Protein 2FGC (pdb70)

InterPro domains:
  IPR002912 ACT domain [PS51671] (9-83)
  IPR004789 Acetolactate synthase, small subunit [PTHR30239] (3-167)
  IPR004789 Acetolactate synthase, small subunit [TIGR00119] (7-162)
  IPR019455 Acetolactate synthase, small subunit, C-terminal [PF10369] (91-162)
  IPR027271 Acetolactate synthase/Transcription factor NikR, C-terminal [G3DSA:3.30.70.1150] (90-171)
  IPR039557 AHAS, ACT domain [cd04878] (8-79)
  IPR045865 ACT-like domain [SSF55021] (7-80)
  IPR045865 ACT-like domain [SSF55021] (86-163)
  IPR054480 Acetolactate synthase small subunit-like, ACT domain [PF22629] (11-77)

B-factor: mean 58.13, std 12.05, range [20.0, 114.73]

Radius of gyration: 18.78 Å; Cα contacts (8 Å, |Δi|>4): 256; chains: 1; bounding box: 45×39×44 Å

Organism: Thermotoga maritima (strain ATCC 43589 / DSM 3109 / JCM 10099 / NBRC 100826 / MSB8) (NCBI:txid243274)

Structure (mmCIF, N/CA/C/O backbone):
data_2FGC
#
_entry.id   2FGC
#
_cell.length_a   104.782
_cell.length_b   104.782
_cell.length_c   78.511
_cell.angle_alpha   90.00
_cell.angle_beta   90.00
_cell.angle_gamma   90.00
#
_symmetry.space_group_name_H-M   'I 4 2 2'
#
loop_
_entity.id
_entity.type
_entity.pdbx_description
1 polymer 'acetolactate synthase, small subunit'
2 non-polymer 'MAGNESIUM ION'
3 water water
#
loop_
_atom_site.group_PDB
_atom_site.id
_atom_site.type_symbol
_atom_site.label_atom_id
_atom_site.label_alt_id
_atom_site.label_comp_id
_atom_site.label_asym_id
_atom_site.label_entity_id
_atom_site.label_seq_id
_atom_site.pdbx_PDB_ins_code
_atom_site.Cartn_x
_atom_site.Cartn_y
_atom_site.Cartn_z
_atom_site.occupancy
_atom_site.B_iso_or_equiv
_atom_site.auth_seq_id
_atom_site.auth_comp_id
_atom_site.auth_asym_id
_atom_site.auth_atom_id
_atom_site.pdbx_PDB_model_num
ATOM 1 N N . ILE A 1 27 ? 41.939 11.202 -3.084 1.00 54.34 27 ILE A N 1
ATOM 2 C CA . ILE A 1 27 ? 41.975 9.713 -3.163 1.00 54.89 27 ILE A CA 1
ATOM 3 C C . ILE A 1 27 ? 40.762 8.977 -2.552 1.00 54.91 27 ILE A C 1
ATOM 4 O O . ILE A 1 27 ? 40.382 7.919 -3.071 1.00 54.73 27 ILE A O 1
ATOM 9 N N . ARG A 1 28 ? 40.178 9.515 -1.469 1.00 53.68 28 ARG A N 1
ATOM 10 C CA . ARG A 1 28 ? 38.855 9.090 -0.970 1.00 53.56 28 ARG A CA 1
ATOM 11 C C . ARG A 1 28 ? 38.010 10.339 -0.763 1.00 54.96 28 ARG A C 1
ATOM 12 O O . ARG A 1 28 ? 38.544 11.403 -0.378 1.00 51.68 28 ARG A O 1
ATOM 15 N N . GLU A 1 29 ? 36.695 10.210 -0.992 1.00 57.79 29 GLU A N 1
ATOM 16 C CA . GLU A 1 29 ? 35.734 11.224 -0.556 1.00 60.04 29 GLU A CA 1
ATOM 17 C C . GLU A 1 29 ? 35.513 11.127 0.968 1.00 62.26 29 GLU A C 1
ATOM 18 O O . GLU A 1 29 ? 35.292 10.050 1.501 1.00 61.57 29 GLU A O 1
ATOM 20 N N . HIS A 1 30 ? 35.611 12.254 1.668 1.00 63.24 30 HIS A N 1
ATOM 21 C CA . HIS A 1 30 ? 35.377 12.300 3.106 1.00 62.38 30 HIS A CA 1
ATOM 22 C C . HIS A 1 30 ? 34.176 13.158 3.434 1.00 60.94 30 HIS A C 1
ATOM 23 O O . HIS A 1 30 ? 33.895 14.140 2.761 1.00 61.91 30 HIS A O 1
ATOM 30 N N . LEU A 1 31 ? 33.488 12.803 4.505 1.00 56.03 31 LEU A N 1
ATOM 31 C CA . LEU A 1 31 ? 32.311 13.531 4.891 1.00 53.22 31 LEU A CA 1
ATOM 32 C C . LEU A 1 31 ? 32.462 14.177 6.268 1.00 51.32 31 LEU A C 1
ATOM 33 O O . LEU A 1 31 ? 32.935 13.554 7.205 1.00 44.62 31 LEU A O 1
ATOM 38 N N . VAL A 1 32 ? 32.078 15.439 6.383 1.00 52.35 32 VAL A N 1
ATOM 39 C CA . VAL A 1 32 ? 32.180 16.116 7.670 1.00 55.45 32 VAL A CA 1
ATOM 40 C C . VAL A 1 32 ? 30.936 16.967 7.971 1.00 58.22 32 VAL A C 1
ATOM 41 O O . VAL A 1 32 ? 30.337 17.612 7.114 1.00 59.46 32 VAL A O 1
ATOM 45 N N . SER A 1 33 ? 30.494 16.895 9.196 1.00 55.82 33 SER A N 1
ATOM 46 C CA . SER A 1 33 ? 29.364 17.674 9.566 1.00 57.82 33 SER A CA 1
ATOM 47 C C . SER A 1 33 ? 29.843 18.799 10.472 1.00 57.68 33 SER A C 1
ATOM 48 O O . SER A 1 33 ? 30.823 18.650 11.198 1.00 56.61 33 SER A O 1
ATOM 59 N N . LEU A 1 35 ? 28.784 22.461 12.853 1.00 53.79 35 LEU A N 1
ATOM 60 C CA . LEU A 1 35 ? 27.753 23.279 13.471 1.00 51.23 35 LEU A CA 1
ATOM 61 C C . LEU A 1 35 ? 28.306 24.682 13.479 1.00 50.18 35 LEU A C 1
ATOM 62 O O . LEU A 1 35 ? 29.408 24.873 13.959 1.00 50.61 35 LEU A O 1
ATOM 67 N N . VAL A 1 36 ? 27.593 25.651 12.902 1.00 49.67 36 VAL A N 1
ATOM 68 C CA . VAL A 1 36 ? 28.112 27.025 12.821 1.00 50.43 36 VAL A CA 1
ATOM 69 C C . VAL A 1 36 ? 27.072 28.063 13.344 1.00 50.58 36 VAL A C 1
ATOM 70 O O . VAL A 1 36 ? 25.870 27.935 13.072 1.00 50.57 36 VAL A O 1
ATOM 74 N N . HIS A 1 37 ? 27.520 29.074 14.097 1.00 51.18 37 HIS A N 1
ATOM 75 C CA . HIS A 1 37 ? 26.639 30.159 14.542 1.00 52.45 37 HIS A CA 1
ATOM 76 C C . HIS A 1 37 ? 26.058 30.796 13.275 1.00 54.99 37 HIS A C 1
ATOM 77 O O . HIS A 1 37 ? 26.788 31.101 12.351 1.00 53.75 37 HIS A O 1
ATOM 84 N N . ASN A 1 38 ? 24.743 30.930 13.178 1.00 60.27 38 ASN A N 1
ATOM 85 C CA . ASN A 1 38 ? 24.217 31.501 11.939 1.00 65.88 38 ASN A CA 1
ATOM 86 C C . ASN A 1 38 ? 23.804 32.966 12.035 1.00 67.13 38 ASN A C 1
ATOM 87 O O . ASN A 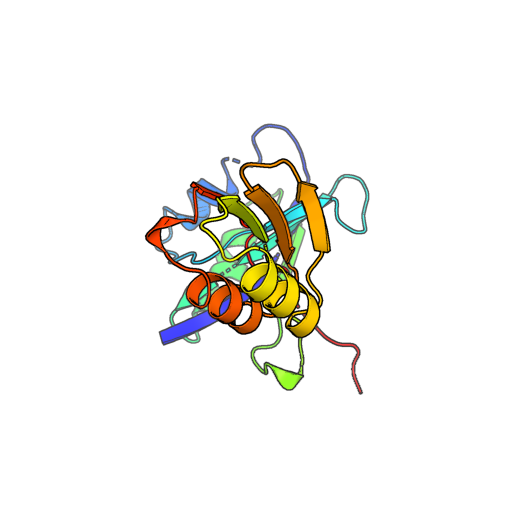1 38 ? 22.873 33.335 12.744 1.00 65.49 38 ASN A O 1
ATOM 92 N N . LYS A 1 39 ? 24.581 33.794 11.349 1.00 70.97 39 LYS A N 1
ATOM 93 C CA . LYS A 1 39 ? 24.316 35.222 11.187 1.00 75.54 39 LYS A CA 1
ATOM 94 C C . LYS A 1 39 ? 24.773 35.696 9.772 1.00 77.69 39 LYS A C 1
ATOM 95 O O . LYS A 1 39 ? 25.495 34.974 9.074 1.00 77.28 39 LYS A O 1
ATOM 101 N N . PRO A 1 40 ? 24.320 36.882 9.326 1.00 78.72 40 PRO A N 1
ATOM 102 C CA . PRO A 1 40 ? 24.908 37.553 8.153 1.00 80.10 40 PRO A CA 1
ATOM 103 C C . PRO A 1 40 ? 26.452 37.490 8.019 1.00 78.69 40 PRO A C 1
ATOM 104 O O . PRO A 1 40 ? 27.195 37.933 8.919 1.00 77.37 40 PRO A O 1
ATOM 108 N N . GLY A 1 41 ? 26.900 36.947 6.884 1.00 76.47 41 GLY A N 1
ATOM 109 C CA . GLY A 1 41 ? 28.313 36.946 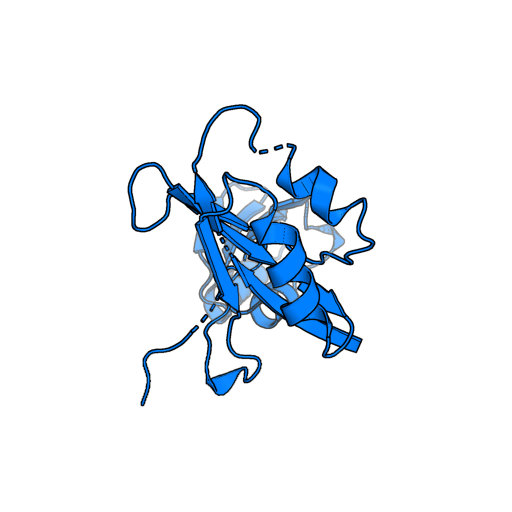6.495 1.00 72.56 41 GLY A CA 1
ATOM 110 C C . GLY A 1 41 ? 29.022 35.629 6.755 1.00 68.49 41 GLY A C 1
ATOM 111 O O . GLY A 1 41 ? 30.219 35.485 6.485 1.00 67.38 41 GLY A O 1
ATOM 112 N N . VAL A 1 42 ? 28.293 34.660 7.279 1.00 65.57 42 VAL A N 1
ATOM 113 C CA . VAL A 1 42 ? 28.959 33.488 7.830 1.00 65.27 42 VAL A CA 1
ATOM 114 C C . VAL A 1 42 ? 29.392 32.505 6.747 1.00 62.13 42 VAL A C 1
ATOM 115 O O . VAL A 1 42 ? 30.524 32.011 6.780 1.00 61.22 42 VAL A O 1
ATOM 124 N N . ARG A 1 44 ? 29.990 33.204 3.679 1.00 53.82 44 ARG A N 1
ATOM 125 C CA . ARG A 1 44 ? 31.110 33.870 3.016 1.00 54.25 44 ARG A CA 1
ATOM 126 C C . ARG A 1 44 ? 32.449 33.418 3.620 1.00 55.02 44 ARG A C 1
ATOM 127 O O . ARG A 1 44 ? 33.380 33.072 2.869 1.00 54.12 44 ARG A O 1
ATOM 135 N N . LYS A 1 45 ? 32.508 33.385 4.963 1.00 54.29 45 LYS A N 1
ATOM 136 C CA . LYS A 1 45 ? 33.722 33.066 5.724 1.00 53.96 45 LYS A CA 1
ATOM 137 C C . LYS A 1 45 ? 34.218 31.625 5.563 1.00 52.59 45 LYS A C 1
ATOM 138 O O . LYS A 1 45 ? 35.401 31.376 5.302 1.00 48.84 45 LYS A O 1
ATOM 144 N N . VAL A 1 46 ? 33.310 30.670 5.711 1.00 56.43 46 VAL A N 1
ATOM 145 C CA . VAL A 1 46 ? 33.693 29.265 5.579 1.00 58.76 46 VAL A CA 1
ATOM 146 C C . VAL A 1 46 ? 34.072 28.870 4.135 1.00 59.35 46 VAL A C 1
ATOM 147 O O . VAL A 1 46 ? 34.955 28.018 3.945 1.00 59.97 46 VAL A O 1
ATOM 151 N N . ALA A 1 47 ? 33.420 29.492 3.142 1.00 58.82 47 ALA A N 1
ATOM 152 C CA . ALA A 1 47 ? 33.822 29.359 1.730 1.00 59.43 47 ALA A CA 1
ATOM 153 C C . ALA A 1 47 ? 35.243 29.900 1.516 1.00 58.99 47 ALA A C 1
ATOM 154 O O . ALA A 1 47 ? 36.049 29.280 0.798 1.00 56.38 47 ALA A O 1
ATOM 156 N N . ASN A 1 48 ? 35.545 31.050 2.127 1.00 59.16 48 ASN A N 1
ATOM 157 C CA . ASN A 1 48 ? 36.875 31.651 1.995 1.00 62.33 48 ASN A CA 1
ATOM 158 C C . ASN A 1 48 ? 37.975 30.730 2.530 1.00 63.54 48 ASN A C 1
ATOM 159 O O . ASN A 1 48 ? 38.945 30.427 1.815 1.00 60.81 48 ASN A O 1
ATOM 164 N N . LEU A 1 49 ? 37.783 30.265 3.769 1.00 67.05 49 LEU A N 1
ATOM 165 C CA . LEU A 1 49 ? 38.719 29.374 4.470 1.00 71.16 49 LEU A CA 1
ATOM 166 C C . LEU A 1 49 ? 38.977 28.089 3.716 1.00 71.54 49 LEU A C 1
ATOM 167 O O . LEU A 1 49 ? 40.069 27.535 3.762 1.00 72.90 49 LEU A O 1
ATOM 172 N N . PHE A 1 50 ? 37.957 27.595 3.043 1.00 72.39 50 PHE A N 1
ATOM 173 C CA . PHE A 1 50 ? 38.105 26.342 2.338 1.00 74.72 50 PHE A CA 1
ATOM 174 C C . PHE A 1 50 ? 38.762 26.505 0.992 1.00 74.59 50 PHE A C 1
ATOM 175 O O . PHE A 1 50 ? 39.570 25.662 0.595 1.00 75.84 50 PHE A O 1
ATOM 183 N N . ALA A 1 51 ? 38.435 27.604 0.315 1.00 73.53 51 ALA A N 1
ATOM 184 C CA . ALA A 1 51 ? 39.070 27.948 -0.948 1.00 73.48 51 ALA A CA 1
ATOM 185 C C . ALA A 1 51 ? 40.560 28.275 -0.760 1.00 74.52 51 ALA A C 1
ATOM 186 O O . ALA A 1 51 ? 41.408 27.677 -1.435 1.00 74.10 51 ALA A O 1
ATOM 188 N N . ARG A 1 52 ? 40.871 29.185 0.174 1.00 75.51 52 ARG A N 1
ATOM 189 C CA . ARG A 1 52 ? 42.267 29.578 0.473 1.00 76.76 52 ARG A CA 1
ATOM 190 C C . ARG A 1 52 ? 42.955 28.622 1.466 1.00 77.23 52 ARG A C 1
ATOM 191 O O . ARG A 1 52 ? 43.710 29.060 2.355 1.00 76.98 52 ARG A O 1
ATOM 193 N N . ARG A 1 53 ? 42.658 27.327 1.305 1.00 76.59 53 ARG A N 1
ATOM 194 C CA . ARG A 1 53 ? 43.347 26.225 1.988 1.00 74.76 53 ARG A CA 1
ATOM 195 C C . ARG A 1 53 ? 43.564 25.016 1.042 1.00 74.77 53 ARG A C 1
ATOM 196 O O . ARG A 1 53 ? 44.207 24.021 1.417 1.00 73.96 53 ARG A O 1
ATOM 204 N N . GLY A 1 54 ? 43.033 25.116 -0.180 1.00 73.66 54 GLY A N 1
ATOM 205 C CA . GLY A 1 54 ? 43.184 24.071 -1.188 1.00 74.22 54 GLY A CA 1
ATOM 206 C C . GLY A 1 54 ? 42.384 22.816 -0.867 1.00 76.97 54 GLY A C 1
ATOM 207 O O . GLY A 1 54 ? 42.916 21.705 -0.961 1.00 78.27 54 GLY A O 1
ATOM 208 N N . PHE A 1 55 ? 41.114 23.001 -0.486 1.00 74.65 55 PHE A N 1
ATOM 209 C CA . PHE A 1 55 ? 40.187 21.900 -0.194 1.00 74.72 55 PHE A CA 1
ATOM 210 C C . PHE A 1 55 ? 39.257 21.574 -1.368 1.00 73.56 55 PHE A C 1
ATOM 211 O O . PHE A 1 55 ? 38.530 22.439 -1.868 1.00 74.92 55 PHE A O 1
ATOM 219 N N . ASN A 1 56 ? 39.285 20.322 -1.802 1.00 69.18 56 ASN A N 1
ATOM 220 C CA . ASN A 1 56 ? 38.495 19.914 -2.932 1.00 68.52 56 ASN A CA 1
ATOM 221 C C . ASN A 1 56 ? 37.056 19.470 -2.531 1.00 66.30 56 ASN A C 1
ATOM 222 O O . ASN A 1 56 ? 36.743 18.274 -2.472 1.00 65.63 56 ASN A O 1
ATOM 227 N N . ILE A 1 57 ? 36.191 20.449 -2.277 1.00 61.83 57 ILE A N 1
ATOM 228 C CA . ILE A 1 57 ? 34.800 20.201 -1.889 1.00 60.66 57 ILE A CA 1
ATOM 229 C C . ILE A 1 57 ? 33.896 19.694 -3.016 1.00 58.46 57 ILE A C 1
ATOM 230 O O . ILE A 1 57 ? 33.621 20.417 -3.945 1.00 58.10 57 ILE A O 1
ATOM 235 N N . SER A 1 58 ? 33.435 18.452 -2.919 1.00 57.96 58 SER A N 1
ATOM 236 C CA . SER A 1 58 ? 32.522 17.860 -3.903 1.00 60.77 58 SER A CA 1
ATOM 237 C C . SER A 1 58 ? 31.041 18.237 -3.686 1.00 58.54 58 SER A C 1
ATOM 238 O O . SER A 1 58 ? 30.266 18.297 -4.626 1.00 57.36 58 SER A O 1
ATOM 241 N N . SER A 1 59 ? 30.649 18.470 -2.445 1.00 55.37 59 SER A N 1
ATOM 242 C CA . SER A 1 59 ? 29.232 18.648 -2.121 1.00 54.19 59 SER A CA 1
ATOM 243 C C . SER A 1 59 ? 29.153 19.421 -0.851 1.00 51.70 59 SER A C 1
ATOM 244 O O . SER A 1 59 ? 30.021 19.267 -0.011 1.00 50.25 59 SER A O 1
ATOM 247 N N . ILE A 1 60 ? 28.127 20.257 -0.718 1.00 53.44 60 ILE A N 1
ATOM 248 C CA . ILE A 1 60 ? 27.828 20.985 0.535 1.00 52.26 60 ILE A CA 1
ATOM 249 C C . ILE A 1 60 ? 26.314 21.124 0.724 1.00 56.24 60 ILE A C 1
ATOM 250 O O . ILE A 1 60 ? 25.570 21.452 -0.221 1.00 60.01 60 ILE A O 1
ATOM 254 N N . THR A 1 61 ? 25.875 20.906 1.952 1.00 53.50 61 THR A N 1
ATOM 255 C CA . THR A 1 61 ? 24.490 21.011 2.332 1.00 55.67 61 THR A CA 1
ATOM 256 C C . THR A 1 61 ? 24.458 22.005 3.505 1.00 54.55 61 THR A C 1
ATOM 257 O O . THR A 1 61 ? 25.398 22.049 4.259 1.00 55.22 61 THR A O 1
ATOM 261 N N . VAL A 1 62 ? 23.411 22.822 3.634 1.00 51.74 62 VAL A N 1
ATOM 262 C CA . VAL A 1 62 ? 23.304 23.705 4.784 1.00 51.34 62 VAL A CA 1
ATOM 263 C C . VAL A 1 62 ? 21.846 23.959 5.176 1.00 50.23 62 VAL A C 1
ATOM 264 O O . VAL A 1 62 ? 21.017 24.155 4.325 1.00 52.30 62 VAL A O 1
ATOM 268 N N . GLY A 1 63 ? 21.556 23.953 6.474 1.00 48.61 63 GLY A N 1
ATOM 269 C CA . GLY A 1 63 ? 20.208 24.224 6.970 1.00 50.16 63 GLY A CA 1
ATOM 270 C C . GLY A 1 63 ? 20.230 24.313 8.488 1.00 49.33 63 GLY A C 1
ATOM 271 O O . GLY A 1 63 ? 21.284 24.160 9.082 1.00 47.64 63 GLY A O 1
ATOM 272 N N . GLU A 1 64 ? 19.088 24.608 9.108 1.00 50.70 64 GLU A N 1
ATOM 273 C CA . GLU A 1 64 ? 18.974 24.670 10.571 1.00 52.35 64 GLU A CA 1
ATOM 274 C C . GLU A 1 64 ? 19.354 23.315 11.186 1.00 53.33 64 GLU A C 1
ATOM 275 O O . GLU A 1 64 ? 19.229 22.256 10.555 1.00 51.07 64 GLU A O 1
ATOM 281 N N . SER A 1 65 ? 19.844 23.359 12.415 1.00 54.46 65 SER A N 1
ATOM 282 C CA . SER A 1 65 ? 20.229 22.158 13.117 1.00 53.90 65 SER A CA 1
ATOM 283 C C . SER A 1 65 ? 19.230 21.900 14.252 1.00 56.88 65 SER A C 1
ATOM 284 O O . SER A 1 65 ? 18.172 22.574 14.358 1.00 54.96 65 SER A O 1
ATOM 287 N N . GLU A 1 66 ? 19.608 20.945 15.111 1.00 57.43 66 GLU A N 1
ATOM 288 C CA . GLU A 1 66 ? 18.853 20.604 16.319 1.00 60.21 66 GLU A CA 1
ATOM 289 C C . GLU A 1 66 ? 18.916 21.717 17.376 1.00 62.70 66 GLU A C 1
ATOM 290 O O . GLU A 1 66 ? 18.113 21.703 18.294 1.00 66.27 66 GLU A O 1
ATOM 296 N N . THR A 1 67 ? 19.873 22.651 17.255 1.00 61.32 67 THR A N 1
ATOM 297 C CA . THR A 1 67 ? 20.038 23.785 18.204 1.00 59.87 67 THR A CA 1
ATOM 298 C C . THR A 1 67 ? 19.603 25.130 17.554 1.00 59.34 67 THR A C 1
ATOM 299 O O . THR A 1 67 ? 20.197 25.559 16.563 1.00 59.02 67 THR A O 1
ATOM 303 N N . PRO A 1 68 ? 18.570 25.798 18.105 1.00 59.84 68 PRO A N 1
ATOM 304 C CA . PRO A 1 68 ? 18.139 27.023 17.404 1.00 59.09 68 PRO A CA 1
ATOM 305 C C . PRO A 1 68 ? 19.281 28.060 17.381 1.00 57.63 68 PRO A C 1
ATOM 306 O O . PRO A 1 68 ? 19.980 28.225 18.379 1.00 56.96 68 PRO A O 1
ATOM 310 N N . GLY A 1 69 ? 19.504 28.716 16.243 1.00 55.13 69 GLY A N 1
ATOM 311 C CA . GLY A 1 69 ? 20.589 29.679 16.153 1.00 50.14 69 GLY A CA 1
ATOM 312 C C . GLY A 1 69 ? 21.870 29.111 15.552 1.00 48.59 69 GLY A C 1
ATOM 313 O O . GLY A 1 69 ? 22.791 29.865 15.221 1.00 49.17 69 GLY A O 1
ATOM 314 N N . LEU A 1 70 ? 21.935 27.789 15.393 1.00 46.24 70 LEU A N 1
ATOM 315 C CA . LEU A 1 70 ? 23.087 27.151 14.793 1.00 43.98 70 LEU A CA 1
ATOM 316 C C . LEU A 1 70 ? 22.682 26.366 13.579 1.00 45.81 70 LEU A C 1
ATOM 317 O O . LEU A 1 70 ? 21.729 25.605 13.631 1.00 48.67 70 LEU A O 1
ATOM 322 N N . SER A 1 71 ? 23.413 26.563 12.492 1.00 45.32 71 SER A N 1
ATOM 323 C CA . SER A 1 71 ? 23.246 25.782 11.280 1.00 46.59 71 SER A CA 1
ATOM 324 C C . SER A 1 71 ? 24.175 24.594 11.243 1.00 48.06 71 SER A C 1
ATOM 325 O O . SER A 1 71 ? 25.227 24.609 11.876 1.00 48.10 71 SER A O 1
ATOM 328 N N . ARG A 1 72 ? 23.778 23.563 10.490 1.00 51.19 72 ARG A N 1
ATOM 329 C CA . ARG A 1 72 ? 24.612 22.396 10.297 1.00 49.22 72 ARG A CA 1
ATOM 330 C C . ARG A 1 72 ? 24.859 22.249 8.828 1.00 50.64 72 ARG A C 1
ATOM 331 O O . ARG A 1 72 ? 23.931 22.314 8.016 1.00 50.56 72 ARG A O 1
ATOM 339 N N . LEU A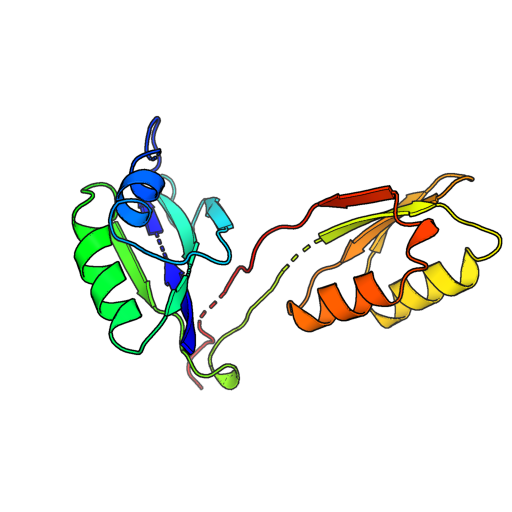 1 73 ? 26.127 22.060 8.523 1.00 49.82 73 LEU A N 1
ATOM 340 C CA . LEU A 1 73 ? 26.671 21.917 7.192 1.00 52.29 73 LEU A CA 1
ATOM 341 C C . LEU A 1 73 ? 27.291 20.571 7.060 1.00 50.11 73 LEU A C 1
ATOM 342 O O . LEU A 1 73 ? 28.056 20.172 7.919 1.00 48.48 73 LEU A O 1
ATOM 347 N N . VAL A 1 74 ? 27.041 19.925 5.936 1.00 48.20 74 VAL A N 1
ATOM 348 C CA . VAL A 1 74 ? 27.654 18.665 5.628 1.00 49.12 74 VAL A CA 1
ATOM 349 C C . VAL A 1 74 ? 28.436 18.927 4.399 1.00 50.07 74 VAL A C 1
ATOM 350 O O . VAL A 1 74 ? 27.930 19.527 3.447 1.00 50.09 74 VAL A O 1
ATOM 354 N N . ILE A 1 75 ? 29.693 18.513 4.457 1.00 48.99 75 ILE A N 1
ATOM 355 C CA . ILE A 1 75 ? 30.652 18.786 3.421 1.00 51.03 75 ILE A CA 1
ATOM 356 C C . ILE A 1 75 ? 31.261 17.459 3.050 1.00 52.01 75 ILE A C 1
ATOM 357 O O . ILE A 1 75 ? 31.553 16.619 3.893 1.00 48.81 75 ILE A O 1
ATOM 370 N N . VAL A 1 77 ? 34.544 16.167 0.855 1.00 63.41 77 VAL A N 1
ATOM 371 C CA . VAL A 1 77 ? 35.797 16.697 0.310 1.00 62.79 77 VAL A CA 1
ATOM 372 C C . VAL A 1 77 ? 36.648 15.563 -0.211 1.00 60.96 77 VAL A C 1
ATOM 373 O O . VAL A 1 77 ? 36.788 14.537 0.440 1.00 55.29 77 VAL A O 1
ATOM 377 N N . LYS A 1 78 ? 37.201 15.745 -1.399 1.00 62.48 78 LYS A N 1
ATOM 378 C CA . LYS A 1 78 ? 38.002 14.701 -2.003 1.00 65.29 78 LYS A CA 1
ATOM 379 C C . LYS A 1 78 ? 39.448 14.886 -1.561 1.00 63.64 78 LYS A C 1
ATOM 380 O O . LYS A 1 78 ? 40.043 15.939 -1.811 1.00 62.21 78 LYS A O 1
ATOM 386 N N . GLY A 1 79 ? 39.996 13.884 -0.873 1.00 61.66 79 GLY A N 1
ATOM 387 C CA . GLY A 1 79 ? 41.372 13.980 -0.366 1.00 61.29 79 GLY A CA 1
ATOM 388 C C . GLY A 1 79 ? 42.024 12.759 0.276 1.00 58.74 79 GLY A C 1
ATOM 389 O O . GLY A 1 79 ? 41.502 11.638 0.202 1.00 57.99 79 GLY A O 1
ATOM 390 N N . ASP A 1 80 ? 43.173 12.986 0.914 1.00 57.01 80 ASP A N 1
ATOM 391 C CA . ASP A 1 80 ? 43.923 11.895 1.554 1.00 59.59 80 ASP A CA 1
ATOM 392 C C . ASP A 1 80 ? 43.521 11.725 3.032 1.00 59.26 80 ASP A C 1
ATOM 393 O O . ASP A 1 80 ? 42.585 12.385 3.482 1.00 62.05 80 ASP A O 1
ATOM 398 N N . ASP A 1 81 ? 44.185 10.835 3.771 1.00 61.55 81 ASP A N 1
ATOM 399 C CA . ASP A 1 81 ? 43.790 10.536 5.158 1.00 66.43 81 ASP A CA 1
ATOM 400 C C . ASP A 1 81 ? 44.040 11.662 6.187 1.00 69.18 81 ASP A C 1
ATOM 401 O O . ASP A 1 81 ? 43.404 11.693 7.242 1.00 70.52 81 ASP A O 1
ATOM 403 N N . LYS A 1 82 ? 44.930 12.597 5.859 1.00 70.89 82 LYS A N 1
ATOM 404 C CA . LYS A 1 82 ? 45.153 13.801 6.667 1.00 72.05 82 LYS A CA 1
ATOM 405 C C . LYS A 1 82 ? 44.053 14.846 6.429 1.00 72.13 82 LYS A C 1
ATOM 406 O O . LYS A 1 82 ? 43.942 15.829 7.158 1.00 72.62 82 LYS A O 1
ATOM 408 N N . THR A 1 83 ? 43.232 14.613 5.414 1.00 71.98 83 THR A N 1
ATOM 409 C CA . THR A 1 83 ? 42.167 15.539 5.051 1.00 73.43 83 THR A CA 1
ATOM 410 C C . THR A 1 83 ? 41.235 15.913 6.195 1.00 74.90 83 THR A C 1
ATOM 411 O O . THR A 1 83 ? 41.004 17.102 6.422 1.00 75.59 83 THR A O 1
ATOM 415 N N . ILE A 1 84 ? 40.679 14.923 6.894 1.00 75.43 84 ILE A N 1
ATOM 416 C CA . ILE A 1 84 ? 39.755 15.232 8.008 1.00 76.06 84 ILE A CA 1
ATOM 417 C C . ILE A 1 84 ? 40.435 16.059 9.124 1.00 74.37 84 ILE A C 1
ATOM 418 O O . ILE A 1 84 ? 39.897 17.076 9.537 1.00 72.99 84 ILE A O 1
ATOM 420 N N . GLU A 1 85 ? 41.629 15.661 9.558 1.00 73.11 85 GLU A N 1
ATOM 421 C CA . GLU A 1 85 ? 42.382 16.454 10.531 1.00 72.45 85 GLU A CA 1
ATOM 422 C C . GLU A 1 85 ? 42.519 17.887 10.061 1.00 69.51 85 GLU A C 1
ATOM 423 O O . GLU A 1 85 ? 42.217 18.820 10.792 1.00 70.39 85 GLU A O 1
ATOM 429 N N . GLN A 1 86 ? 42.973 18.042 8.827 1.00 66.21 86 GLN A N 1
ATOM 430 C CA . GLN A 1 86 ? 43.224 19.344 8.250 1.00 64.57 86 GLN A CA 1
ATOM 431 C C . GLN A 1 86 ? 42.014 20.240 8.315 1.00 63.52 86 GLN A C 1
ATOM 432 O O . GLN A 1 86 ? 42.081 21.338 8.822 1.00 63.79 86 GLN A O 1
ATOM 438 N N . ILE A 1 87 ? 40.900 19.749 7.810 1.00 64.87 87 ILE A N 1
ATOM 439 C CA . ILE A 1 87 ? 39.661 20.487 7.794 1.00 66.30 87 ILE A CA 1
ATOM 440 C C . ILE A 1 87 ? 39.230 20.881 9.194 1.00 65.75 87 ILE A C 1
ATOM 441 O O . ILE A 1 87 ? 38.850 22.021 9.419 1.00 65.44 87 ILE A O 1
ATOM 446 N N . GLU A 1 88 ? 39.294 19.923 10.115 1.00 66.92 88 GLU A N 1
ATOM 447 C CA . GLU A 1 88 ? 39.071 20.153 11.535 1.00 69.15 88 GLU A CA 1
ATOM 448 C C . GLU A 1 88 ? 39.928 21.314 12.035 1.00 66.73 88 GLU A C 1
ATOM 449 O O . GLU A 1 88 ? 39.395 22.346 12.395 1.00 66.11 88 GLU A O 1
ATOM 455 N N . LYS A 1 89 ? 41.246 21.154 12.014 1.00 64.96 89 LYS A N 1
ATOM 456 C CA . LYS A 1 89 ? 42.162 22.207 12.443 1.00 63.70 89 LYS A CA 1
ATOM 457 C C . LYS A 1 89 ? 41.794 23.593 11.897 1.00 63.08 89 LYS A C 1
ATOM 458 O O . LYS A 1 89 ? 41.678 24.533 12.661 1.00 66.06 89 LYS A O 1
ATOM 462 N N . GLN A 1 90 ? 41.593 23.695 10.585 1.00 62.48 90 GLN A N 1
ATOM 463 C CA . GLN A 1 90 ? 41.287 24.960 9.860 1.00 60.18 90 GLN A CA 1
ATOM 464 C C . GLN A 1 90 ? 39.879 25.544 10.046 1.00 57.23 90 GLN A C 1
ATOM 465 O O . GLN A 1 90 ? 39.714 26.762 10.030 1.00 58.08 90 GLN A O 1
ATOM 471 N N . ALA A 1 91 ? 38.863 24.696 10.151 1.00 50.44 91 ALA A N 1
ATOM 472 C CA . ALA A 1 91 ? 37.523 25.194 10.401 1.00 50.18 91 ALA A CA 1
ATOM 473 C C . ALA A 1 91 ? 37.453 25.940 11.761 1.00 50.65 91 ALA A C 1
ATOM 474 O O . ALA A 1 91 ? 36.941 27.085 11.846 1.00 48.46 91 ALA A O 1
ATOM 476 N N . TYR A 1 92 ? 38.040 25.305 12.790 1.00 47.91 92 TYR A N 1
ATOM 477 C CA . TYR A 1 92 ? 37.991 25.773 14.171 1.00 43.49 92 TYR A CA 1
ATOM 478 C C . TYR A 1 92 ? 38.554 27.168 14.321 1.00 42.93 92 TYR A C 1
ATOM 479 O O . TYR A 1 92 ? 38.301 27.822 15.295 1.00 40.81 92 TYR A O 1
ATOM 488 N N . LYS A 1 93 ? 39.220 27.664 13.296 1.00 41.75 93 LYS A N 1
ATOM 489 C CA . LYS A 1 93 ? 39.772 29.009 13.361 1.00 44.06 93 LYS A CA 1
ATOM 490 C C . LYS A 1 93 ? 38.741 30.074 13.004 1.00 41.81 93 LYS A C 1
ATOM 491 O O . LYS A 1 93 ? 38.968 31.268 13.169 1.00 41.04 93 LYS A O 1
ATOM 497 N N . LEU A 1 94 ? 37.602 29.653 12.491 1.00 43.15 94 LEU A N 1
ATOM 498 C CA . LEU A 1 94 ? 36.491 30.571 12.433 1.00 44.26 94 LEU A CA 1
ATOM 499 C C . LEU A 1 94 ? 35.818 30.466 13.775 1.00 42.23 94 LEU A C 1
ATOM 500 O O . LEU A 1 94 ? 35.496 29.354 14.236 1.00 41.70 94 LEU A O 1
ATOM 505 N N . VAL A 1 95 ? 35.659 31.619 14.434 1.00 43.45 95 VAL A N 1
ATOM 506 C CA . VAL A 1 95 ? 35.086 31.609 15.791 1.00 44.82 95 VAL A CA 1
ATOM 507 C C . VAL A 1 95 ? 33.646 31.055 15.749 1.00 45.82 95 VAL A C 1
ATOM 508 O O . VAL A 1 95 ? 33.197 30.405 16.716 1.00 46.58 95 VAL A O 1
ATOM 512 N N . GLU A 1 96 ? 32.972 31.267 14.606 1.00 44.58 96 GLU A N 1
ATOM 513 C CA . GLU A 1 96 ? 31.586 30.839 14.342 1.00 45.86 96 GLU A CA 1
ATOM 514 C C . GLU A 1 96 ? 31.440 29.318 14.148 1.00 45.07 96 GLU A C 1
ATOM 515 O O . GLU A 1 96 ? 30.331 28.774 14.265 1.00 45.39 96 GLU A O 1
ATOM 517 N N . VAL A 1 97 ? 32.551 28.649 13.856 1.00 44.93 97 VAL A N 1
ATOM 518 C CA . VAL A 1 97 ? 32.579 27.192 13.814 1.00 43.73 97 VAL A CA 1
ATOM 519 C C . VAL A 1 97 ? 32.675 26.602 15.217 1.00 45.48 97 VAL A C 1
ATOM 520 O O . VAL A 1 97 ? 33.675 26.785 15.910 1.00 41.47 97 VAL A O 1
ATOM 524 N N . VAL A 1 98 ? 31.628 25.894 15.629 1.00 46.82 98 VAL A N 1
ATOM 525 C CA . VAL A 1 98 ? 31.395 25.623 17.042 1.00 50.05 98 VAL A CA 1
ATOM 526 C C . VAL A 1 98 ? 31.447 24.127 17.333 1.00 51.90 98 VAL A C 1
ATOM 527 O O . VAL A 1 98 ? 31.714 23.713 18.461 1.00 54.68 98 VAL A O 1
ATOM 531 N N . LYS A 1 99 ? 31.291 23.306 16.323 1.00 51.65 99 LYS A N 1
ATOM 532 C CA . LYS A 1 99 ? 31.607 21.900 16.428 1.00 55.48 99 LYS A CA 1
ATOM 533 C C . LYS A 1 99 ? 31.784 21.310 15.03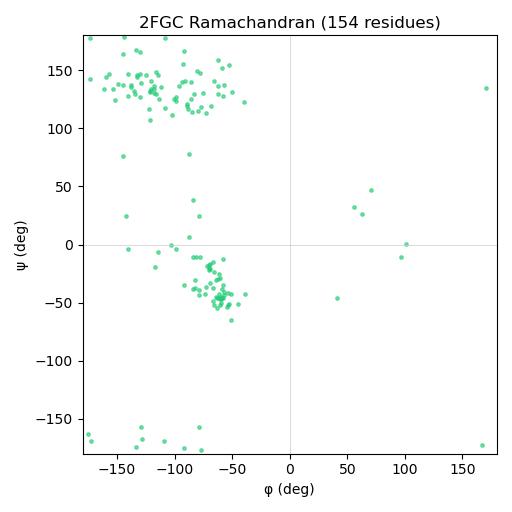0 1.00 56.02 99 LYS A C 1
ATOM 534 O O . LYS A 1 99 ? 30.948 21.558 14.134 1.00 55.50 99 LYS A O 1
ATOM 540 N N . VAL A 1 100 ? 32.864 20.536 14.863 1.00 56.21 100 VAL A N 1
ATOM 541 C CA . VAL A 1 100 ? 33.149 19.789 13.625 1.00 57.29 100 VAL A CA 1
ATOM 542 C C . VAL A 1 100 ? 33.035 18.312 13.985 1.00 59.18 100 VAL A C 1
ATOM 543 O O . VAL A 1 100 ? 33.622 17.869 14.937 1.00 61.63 100 VAL A O 1
ATOM 547 N N . THR A 1 101 ? 32.210 17.591 13.257 1.00 59.96 101 THR A N 1
ATOM 548 C CA . THR A 1 101 ? 31.931 16.159 13.462 1.00 62.29 101 THR A CA 1
ATOM 549 C C . THR A 1 101 ? 32.283 15.390 12.171 1.00 57.87 101 THR A C 1
ATOM 550 O O . THR A 1 101 ? 31.573 15.501 11.171 1.00 53.30 101 THR A O 1
ATOM 554 N N . PRO A 1 102 ? 33.379 14.630 12.175 1.00 57.79 102 PRO A N 1
ATOM 555 C CA . PRO A 1 102 ? 33.571 13.713 11.034 1.00 57.18 102 PRO A CA 1
ATOM 556 C C . PRO A 1 102 ? 32.500 12.600 10.993 1.00 55.05 102 PRO A C 1
ATOM 557 O O . PRO A 1 102 ? 32.048 12.086 12.025 1.00 53.66 102 PRO A O 1
ATOM 561 N N . ILE A 1 103 ? 32.060 12.289 9.795 1.00 54.74 103 ILE A N 1
ATOM 562 C CA . ILE A 1 103 ? 31.151 11.183 9.579 1.00 55.88 103 ILE A CA 1
ATOM 563 C C . ILE A 1 103 ? 31.954 9.927 9.300 1.00 57.43 103 ILE A C 1
ATOM 564 O O . ILE A 1 103 ? 32.978 9.964 8.630 1.00 57.89 103 ILE A O 1
ATOM 569 N N . ASP A 1 104 ? 31.487 8.816 9.852 1.00 58.98 104 ASP A N 1
ATOM 570 C CA . ASP A 1 104 ? 32.164 7.562 9.748 1.00 56.89 104 ASP A CA 1
ATOM 571 C C . ASP A 1 104 ? 32.501 7.291 8.289 1.00 57.18 104 ASP A C 1
ATOM 572 O O . ASP A 1 104 ? 31.656 7.494 7.420 1.00 55.36 104 ASP A O 1
ATOM 577 N N . PRO A 1 105 ? 33.772 6.913 8.018 1.00 57.80 105 PRO A N 1
ATOM 578 C CA . PRO A 1 105 ? 34.215 6.460 6.685 1.00 58.39 105 PRO A CA 1
ATOM 579 C C . PRO A 1 105 ? 33.661 5.088 6.238 1.00 59.64 105 PRO A C 1
ATOM 580 O O . PRO A 1 105 ? 33.607 4.820 5.039 1.00 60.03 105 PRO A O 1
ATOM 584 N N . LEU A 1 106 ? 33.217 4.242 7.170 1.00 61.28 106 LEU A N 1
ATOM 585 C CA . LEU A 1 106 ? 32.513 3.012 6.801 1.00 61.48 106 LEU A CA 1
ATOM 586 C C . LEU A 1 106 ? 31.052 3.269 6.383 1.00 61.89 106 LEU A C 1
ATOM 587 O O . LEU A 1 106 ? 30.234 3.757 7.195 1.00 56.90 106 LEU A O 1
ATOM 592 N N . PRO A 1 107 ? 30.723 2.936 5.110 1.00 63.97 107 PRO A N 1
ATOM 593 C CA . PRO A 1 107 ? 29.389 3.194 4.552 1.00 63.82 107 PRO A CA 1
ATOM 594 C C . PRO A 1 107 ? 28.326 2.447 5.334 1.00 66.22 107 PRO A C 1
ATOM 595 O O . PRO A 1 107 ? 27.166 2.893 5.380 1.00 67.56 107 PRO A O 1
ATOM 599 N N . GLU A 1 108 ? 28.731 1.348 5.969 1.00 64.28 108 GLU A N 1
ATOM 600 C CA . GLU A 1 108 ? 27.884 0.578 6.882 1.00 60.99 108 GLU A CA 1
ATOM 601 C C . GLU A 1 108 ? 27.520 1.366 8.165 1.00 61.61 108 GLU A C 1
ATOM 602 O O . GLU A 1 108 ? 26.488 1.083 8.810 1.00 59.72 108 GLU A O 1
ATOM 605 N N . ASN A 1 109 ? 28.352 2.355 8.529 1.00 58.80 109 ASN A N 1
ATOM 606 C CA . ASN A 1 109 ? 28.247 3.043 9.826 1.00 56.45 109 ASN A CA 1
ATOM 607 C C . ASN A 1 109 ? 27.500 4.390 9.752 1.00 56.08 109 ASN A C 1
ATOM 608 O O . ASN A 1 109 ? 27.249 5.049 10.761 1.00 55.76 109 ASN A O 1
ATOM 613 N N . ARG A 1 110 ? 27.125 4.781 8.546 1.00 54.01 110 ARG A N 1
ATOM 614 C CA . ARG A 1 110 ? 26.479 6.071 8.335 1.00 54.90 110 ARG A CA 1
ATOM 615 C C . ARG A 1 110 ? 25.261 5.903 7.431 1.00 55.45 110 ARG A C 1
ATOM 616 O O . ARG A 1 110 ? 25.093 4.863 6.815 1.00 52.91 110 ARG A O 1
ATOM 624 N N . VAL A 1 111 ? 24.426 6.936 7.354 1.00 55.19 111 VAL A N 1
ATOM 625 C CA . VAL A 1 111 ? 23.433 7.054 6.285 1.00 55.37 111 VAL A CA 1
ATOM 626 C C . VAL A 1 111 ? 23.773 8.278 5.407 1.00 56.33 111 VAL A C 1
ATOM 627 O O . VAL A 1 111 ? 24.306 9.269 5.932 1.00 52.76 111 VAL A O 1
ATOM 631 N N . GLU A 1 112 ? 23.508 8.199 4.093 1.00 55.67 112 GLU A N 1
ATOM 632 C CA . GLU A 1 112 ? 23.760 9.318 3.154 1.00 58.07 112 GLU A CA 1
ATOM 633 C C . GLU A 1 112 ? 22.536 9.442 2.268 1.00 56.26 112 GLU A C 1
ATOM 634 O O . GLU A 1 112 ? 22.048 8.457 1.760 1.00 49.95 112 GLU A O 1
ATOM 636 N N . ARG A 1 113 ? 22.024 10.651 2.103 1.00 53.39 113 ARG A N 1
ATOM 637 C CA . ARG A 1 113 ? 20.866 10.838 1.300 1.00 52.59 113 ARG A CA 1
ATOM 638 C C . ARG A 1 113 ? 21.030 12.081 0.508 1.00 55.06 113 ARG A C 1
ATOM 639 O O . ARG A 1 113 ? 21.614 13.066 0.989 1.00 53.51 113 ARG A O 1
ATOM 647 N N . GLU A 1 114 ? 20.459 12.028 -0.687 1.00 52.85 114 GLU A N 1
ATOM 648 C CA . GLU A 1 114 ? 20.346 13.163 -1.563 1.00 60.33 114 GLU A CA 1
ATOM 649 C C . GLU A 1 114 ? 18.865 13.287 -2.024 1.00 56.53 114 GLU A C 1
ATOM 650 O O . GLU A 1 114 ? 18.140 12.304 -2.083 1.00 54.52 114 GLU A O 1
ATOM 664 N N . ALA A 1 116 ? 16.493 15.050 -5.352 1.00 48.83 116 ALA A N 1
ATOM 665 C CA . ALA A 1 116 ? 16.505 15.781 -6.621 1.00 44.25 116 ALA A CA 1
ATOM 666 C C . ALA A 1 116 ? 15.087 16.101 -7.033 1.00 46.71 116 ALA A C 1
ATOM 667 O O . ALA A 1 116 ? 14.178 15.301 -6.793 1.00 44.54 116 ALA A O 1
ATOM 669 N N . LEU A 1 117 ? 14.882 17.278 -7.610 1.00 47.53 117 LEU A N 1
ATOM 670 C CA . LEU A 1 117 ? 13.637 17.584 -8.350 1.00 47.50 117 LEU A CA 1
ATOM 671 C C . LEU A 1 117 ? 13.927 17.434 -9.839 1.00 50.45 117 LEU A C 1
ATOM 672 O O . LEU A 1 117 ? 14.870 18.074 -10.342 1.00 46.46 117 LEU A O 1
ATOM 677 N N . ILE A 1 118 ? 13.150 16.604 -10.554 1.00 49.44 118 ILE A N 1
ATOM 678 C CA . ILE A 1 118 ? 13.426 16.409 -11.973 1.00 48.93 118 ILE A CA 1
ATOM 679 C C . ILE A 1 118 ? 12.243 16.756 -12.885 1.00 49.80 118 ILE A C 1
ATOM 680 O O . ILE A 1 118 ? 11.206 16.100 -12.791 1.00 45.26 118 ILE A O 1
ATOM 685 N N . LYS A 1 119 ? 12.389 17.770 -13.757 1.00 47.28 119 LYS A N 1
ATOM 686 C CA . LYS A 1 119 ? 11.343 18.095 -14.762 1.00 47.70 119 LYS A CA 1
ATOM 687 C C . LYS A 1 119 ? 11.573 17.289 -16.049 1.00 47.60 119 LYS A C 1
ATOM 688 O O . LYS A 1 119 ? 12.624 17.428 -16.674 1.00 45.04 119 LYS A O 1
ATOM 694 N N . VAL A 1 120 ? 10.634 16.404 -16.413 1.00 46.69 120 VAL A N 1
ATOM 695 C CA . VAL A 1 120 ? 10.758 15.583 -17.622 1.00 48.43 120 VAL A CA 1
ATOM 696 C C . VAL A 1 120 ? 9.603 15.848 -18.550 1.00 47.26 120 VAL A C 1
ATOM 697 O O . VAL A 1 120 ? 8.496 15.911 -18.109 1.00 46.68 120 VAL A O 1
ATOM 701 N N . ARG A 1 121 ? 9.874 16.029 -19.836 1.00 48.93 121 ARG A N 1
ATOM 702 C CA . ARG A 1 121 ? 8.832 16.158 -20.882 1.00 50.86 121 ARG A CA 1
ATOM 703 C C . ARG A 1 121 ? 8.420 14.743 -21.368 1.00 51.67 121 ARG A C 1
ATOM 704 O O . ARG A 1 121 ? 9.283 13.880 -21.510 1.00 50.17 121 ARG A O 1
ATOM 708 N N . PHE A 1 122 ? 7.124 14.497 -21.601 1.00 53.32 122 PHE A N 1
ATOM 709 C CA . PHE A 1 122 ? 6.658 13.204 -22.137 1.00 57.13 122 PHE A CA 1
ATOM 710 C C . PHE A 1 122 ? 6.916 13.137 -23.656 1.00 60.51 122 PHE A C 1
ATOM 711 O O . PHE A 1 122 ? 6.849 14.143 -24.369 1.00 57.66 122 PHE A O 1
ATOM 719 N N . ASP A 1 123 ? 7.189 11.948 -24.166 1.00 64.06 123 ASP A N 1
ATOM 720 C CA . ASP A 1 123 ? 7.184 11.777 -25.610 1.00 66.30 123 ASP A CA 1
ATOM 721 C C . ASP A 1 123 ? 6.643 10.374 -25.922 1.00 65.80 123 ASP A C 1
ATOM 722 O O . ASP A 1 123 ? 7.394 9.418 -26.225 1.00 64.30 123 ASP A O 1
ATOM 727 N N . GLU A 1 124 ? 5.329 10.231 -25.809 1.00 66.33 124 GLU A N 1
ATOM 728 C CA . GLU A 1 124 ? 4.723 8.908 -26.010 1.00 70.83 124 GLU A CA 1
ATOM 729 C C . GLU A 1 124 ? 5.224 7.911 -24.963 1.00 69.55 124 GLU A C 1
ATOM 730 O O . GLU A 1 124 ? 5.274 6.717 -25.224 1.00 69.70 124 GLU A O 1
ATOM 736 N N . ASP A 1 125 ? 5.642 8.380 -23.795 1.00 67.78 125 ASP A N 1
ATOM 737 C CA . ASP A 1 125 ? 6.237 7.442 -22.841 1.00 64.41 125 ASP A CA 1
ATOM 738 C C . ASP A 1 125 ? 5.879 7.726 -21.411 1.00 57.80 125 ASP A C 1
ATOM 739 O O . ASP A 1 125 ? 6.600 7.369 -20.505 1.00 57.14 125 ASP A O 1
ATOM 744 N N . LYS A 1 126 ? 4.752 8.384 -21.228 1.00 54.37 126 LYS A N 1
ATOM 745 C CA . LYS A 1 126 ? 4.166 8.576 -19.900 1.00 53.63 126 LYS A CA 1
ATOM 746 C C . LYS A 1 126 ? 4.343 7.310 -19.048 1.00 47.73 126 LYS A C 1
ATOM 747 O O . LYS A 1 126 ? 4.681 7.366 -17.891 1.00 48.17 126 LYS A O 1
ATOM 753 N N . GLN A 1 127 ? 4.109 6.169 -19.665 1.00 40.10 127 GLN A N 1
ATOM 754 C CA . GLN A 1 127 ? 3.920 4.956 -18.909 1.00 45.08 127 GLN A CA 1
ATOM 755 C C . GLN A 1 127 ? 5.258 4.411 -18.472 1.00 45.01 127 GLN A C 1
ATOM 756 O O . GLN A 1 127 ? 5.397 3.938 -17.359 1.00 51.47 127 GLN A O 1
ATOM 762 N N . GLU A 1 128 ? 6.253 4.494 -19.343 1.00 49.69 128 GLU A N 1
ATOM 763 C CA . GLU A 1 128 ? 7.608 4.073 -18.950 1.00 51.57 128 GLU A CA 1
ATOM 764 C C . GLU A 1 128 ? 8.113 4.957 -17.821 1.00 51.19 128 GLU A C 1
ATOM 765 O O . GLU A 1 128 ? 8.650 4.456 -16.853 1.00 51.65 128 GLU A O 1
ATOM 771 N N . ILE A 1 129 ? 7.935 6.266 -17.952 1.00 48.76 129 ILE A N 1
ATOM 772 C CA . ILE A 1 129 ? 8.325 7.208 -16.922 1.00 47.00 129 ILE A CA 1
ATOM 773 C C . ILE A 1 129 ? 7.602 6.952 -15.583 1.00 48.35 129 ILE A C 1
ATOM 774 O O . ILE A 1 129 ? 8.263 6.891 -14.538 1.00 45.07 129 ILE A O 1
ATOM 779 N N . PHE A 1 130 ? 6.287 6.746 -15.600 1.00 46.11 130 PHE A N 1
ATOM 780 C CA . PHE A 1 130 ? 5.584 6.541 -14.335 1.00 48.24 130 PHE A CA 1
ATOM 781 C C . PHE A 1 130 ? 5.984 5.234 -13.660 1.00 47.99 130 PHE A C 1
ATOM 782 O O . PHE A 1 130 ? 6.062 5.140 -12.443 1.00 47.20 130 PHE A O 1
ATOM 790 N N . GLN A 1 131 ? 6.202 4.220 -14.475 1.00 48.00 131 GLN A N 1
ATOM 791 C CA . GLN A 1 131 ? 6.724 2.962 -14.008 1.00 50.29 131 GLN A CA 1
ATOM 792 C C . GLN A 1 131 ? 8.042 3.088 -13.307 1.00 48.57 131 GLN A C 1
ATOM 793 O O . GLN A 1 131 ? 8.248 2.485 -12.259 1.00 46.88 131 GLN A O 1
ATOM 799 N N . LEU A 1 132 ? 8.915 3.892 -13.905 1.00 45.91 132 LEU A N 1
ATOM 800 C CA . LEU A 1 132 ? 10.235 4.108 -13.380 1.00 46.91 132 LEU A CA 1
ATOM 801 C C . LEU A 1 132 ? 10.166 4.807 -11.990 1.00 47.13 132 LEU A C 1
ATOM 802 O O . LEU A 1 132 ? 10.849 4.404 -11.017 1.00 43.43 132 LEU A O 1
ATOM 807 N N . VAL A 1 133 ? 9.319 5.837 -11.910 1.00 47.06 133 VAL A N 1
ATOM 808 C CA . VAL A 1 133 ? 9.084 6.564 -10.676 1.00 46.29 133 VAL A CA 1
ATOM 809 C C . VAL A 1 133 ? 8.594 5.587 -9.600 1.00 49.06 133 VAL A C 1
ATOM 810 O O . VAL A 1 133 ? 9.106 5.620 -8.491 1.00 48.14 133 VAL A O 1
ATOM 814 N N . GLU A 1 134 ? 7.637 4.706 -9.928 1.00 48.05 134 GLU A N 1
ATOM 815 C CA . GLU A 1 134 ? 7.154 3.699 -8.970 1.00 50.77 134 GLU A CA 1
ATOM 816 C C . GLU A 1 134 ? 8.261 2.767 -8.493 1.00 50.19 134 GLU A C 1
ATOM 817 O O . GLU A 1 134 ? 8.398 2.562 -7.302 1.00 45.79 134 GLU A O 1
ATOM 823 N N . ILE A 1 135 ? 9.033 2.194 -9.427 1.00 49.04 135 ILE A N 1
ATOM 824 C CA . ILE A 1 135 ? 10.172 1.325 -9.078 1.00 46.53 135 ILE A CA 1
ATOM 825 C C . ILE A 1 135 ? 11.170 2.058 -8.173 1.00 45.20 135 ILE A C 1
ATOM 826 O O . ILE A 1 135 ? 11.701 1.484 -7.235 1.00 43.27 135 ILE A O 1
ATOM 831 N N . PHE A 1 136 ? 11.447 3.327 -8.428 1.00 41.96 136 PHE A N 1
ATOM 832 C CA . PHE A 1 136 ? 12.375 4.006 -7.529 1.00 40.99 136 PHE A CA 1
ATOM 833 C C . PHE A 1 136 ? 11.724 4.648 -6.304 1.00 44.49 136 PHE A C 1
ATOM 834 O O . PHE A 1 136 ? 12.410 5.317 -5.573 1.00 42.69 136 PHE A O 1
ATOM 842 N N . ARG A 1 137 ? 10.422 4.440 -6.088 1.00 46.62 137 ARG A N 1
ATOM 843 C CA . ARG A 1 137 ? 9.697 5.056 -4.961 1.00 51.61 137 ARG A CA 1
ATOM 844 C C . ARG A 1 137 ? 9.833 6.599 -4.950 1.00 52.25 137 ARG A C 1
ATOM 845 O O . ARG A 1 137 ? 9.852 7.236 -3.892 1.00 50.36 137 ARG A O 1
ATOM 853 N N . GLY A 1 138 ? 9.939 7.182 -6.139 1.00 50.92 138 GLY A N 1
ATOM 854 C CA . GLY A 1 138 ? 9.850 8.635 -6.294 1.00 48.00 138 GLY A CA 1
ATOM 855 C C . GLY A 1 138 ? 8.408 9.127 -6.215 1.00 47.78 138 GLY A C 1
ATOM 856 O O . GLY A 1 138 ? 7.485 8.323 -6.057 1.00 48.65 138 GLY A O 1
ATOM 857 N N . LYS A 1 139 ? 8.127 10.361 -6.395 1.00 33.37 139 LYS A N 1
ATOM 858 C CA . LYS A 1 139 ? 6.838 10.990 -6.258 1.00 36.71 139 LYS A CA 1
ATOM 859 C C . LYS A 1 139 ? 6.628 11.968 -7.398 1.00 35.52 139 LYS A C 1
ATOM 860 O O . LYS A 1 139 ? 7.514 12.725 -7.742 1.00 43.97 139 LYS A O 1
ATOM 866 N N . ILE A 1 140 ? 5.425 11.958 -7.998 1.00 43.58 140 ILE A N 1
ATOM 867 C CA . ILE A 1 140 ? 5.077 12.953 -9.000 1.00 44.90 140 ILE A CA 1
ATOM 868 C C . ILE A 1 140 ? 4.453 14.143 -8.259 1.00 46.29 140 ILE A C 1
ATOM 869 O O . ILE A 1 140 ? 3.408 14.001 -7.594 1.00 41.29 140 ILE A O 1
ATOM 873 N N . ILE A 1 141 ? 5.056 15.322 -8.394 1.00 43.74 141 ILE A N 1
ATOM 874 C CA . ILE A 1 141 ? 4.564 16.476 -7.671 1.00 43.34 141 ILE A CA 1
ATOM 875 C C . ILE A 1 141 ? 4.003 17.583 -8.575 1.00 45.62 141 ILE A C 1
ATOM 876 O O . ILE A 1 141 ? 3.438 18.566 -8.091 1.00 46.63 141 ILE A O 1
ATOM 881 N N . ASP A 1 142 ? 4.147 17.426 -9.881 1.00 43.38 142 ASP A N 1
ATOM 882 C CA . ASP A 1 142 ? 3.510 18.313 -10.843 1.00 43.20 142 ASP A CA 1
ATOM 883 C C . ASP 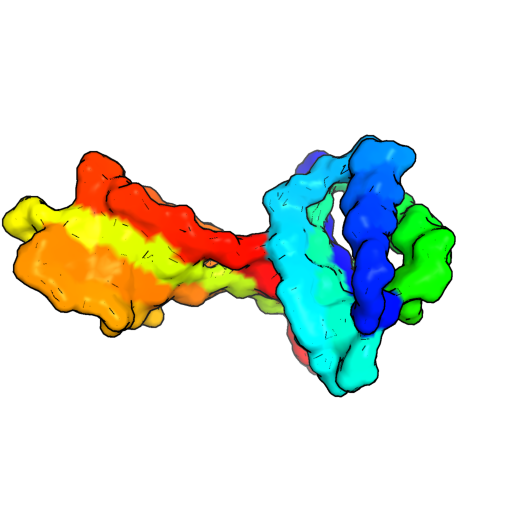A 1 142 ? 3.324 17.502 -12.102 1.00 42.27 142 ASP A C 1
ATOM 884 O O . ASP A 1 142 ? 4.254 16.798 -12.487 1.00 45.49 142 ASP A O 1
ATOM 889 N N . VAL A 1 143 ? 2.139 17.569 -12.713 1.00 42.54 143 VAL A N 1
ATOM 890 C CA . VAL A 1 143 ? 1.857 16.990 -14.045 1.00 42.83 143 VAL A CA 1
ATOM 891 C C . VAL A 1 143 ? 1.131 17.982 -14.955 1.00 41.42 143 VAL A C 1
ATOM 892 O O . VAL A 1 143 ? 0.262 18.716 -14.528 1.00 43.21 143 VAL A O 1
ATOM 896 N N . SER A 1 144 ? 1.449 17.953 -16.228 1.00 39.80 144 SER A N 1
ATOM 897 C CA . SER A 1 144 ? 0.585 18.537 -17.229 1.00 43.15 144 SER A CA 1
ATOM 898 C C . SER A 1 144 ? 0.460 17.524 -18.375 1.00 43.90 144 SER A C 1
ATOM 899 O O . SER A 1 144 ? 0.978 16.400 -18.296 1.00 42.98 144 SER A O 1
ATOM 902 N N . ARG A 1 145 ? -0.193 17.911 -19.454 1.00 42.82 145 ARG A N 1
ATOM 903 C CA . ARG A 1 145 ? -0.094 17.113 -20.680 1.00 45.50 145 ARG A CA 1
ATOM 904 C C . ARG A 1 145 ? 1.353 16.975 -21.242 1.00 48.10 145 ARG A C 1
ATOM 905 O O . ARG A 1 145 ? 1.674 15.948 -21.836 1.00 48.08 145 ARG A O 1
ATOM 913 N N . GLU A 1 146 ? 2.221 17.973 -20.996 1.00 49.05 146 GLU A N 1
ATOM 914 C CA . GLU A 1 146 ? 3.600 18.001 -21.511 1.00 49.55 146 GLU A CA 1
ATOM 915 C C . GLU A 1 146 ? 4.632 17.235 -20.682 1.00 48.96 146 GLU A C 1
ATOM 916 O O . GLU A 1 146 ? 5.537 16.611 -21.238 1.00 51.96 146 GLU A O 1
ATOM 919 N N . GLY A 1 147 ? 4.531 17.272 -19.363 1.00 46.24 147 GLY A N 1
ATOM 920 C CA . GLY A 1 147 ? 5.412 16.451 -18.551 1.00 44.64 147 GLY A CA 1
ATOM 921 C C . GLY A 1 147 ? 5.140 16.476 -17.062 1.00 45.17 147 GLY A C 1
ATOM 922 O O . GLY A 1 147 ? 4.089 16.878 -16.634 1.00 46.57 147 GLY A O 1
ATOM 923 N N . ALA A 1 148 ? 6.115 16.031 -16.277 1.00 44.56 148 ALA A N 1
ATOM 924 C CA . ALA A 1 148 ? 5.964 15.937 -14.839 1.00 44.13 148 ALA A CA 1
ATOM 925 C C . ALA A 1 148 ? 7.134 16.585 -14.158 1.00 44.62 148 ALA A C 1
ATOM 926 O O . ALA A 1 148 ? 8.141 16.887 -14.788 1.00 48.22 148 ALA A O 1
ATOM 928 N N . ILE A 1 149 ? 6.985 16.822 -12.869 1.00 41.76 149 ILE A N 1
ATOM 929 C CA . ILE A 1 149 ? 8.120 17.038 -12.010 1.00 41.68 149 ILE A CA 1
ATOM 930 C C . ILE A 1 149 ? 8.113 15.883 -11.001 1.00 43.82 149 ILE A C 1
ATOM 931 O O . ILE A 1 149 ? 7.096 15.550 -10.385 1.00 40.80 149 ILE A O 1
ATOM 936 N N . ILE A 1 150 ? 9.273 15.259 -10.884 1.00 45.55 150 ILE A N 1
ATOM 937 C CA . ILE A 1 150 ? 9.445 14.137 -10.041 1.00 48.30 150 ILE A CA 1
ATOM 938 C C . ILE A 1 150 ? 10.353 14.565 -8.893 1.00 51.92 150 ILE A C 1
ATOM 939 O O . ILE A 1 150 ? 11.349 15.297 -9.088 1.00 49.47 150 ILE A O 1
ATOM 944 N N . GLU A 1 151 ? 9.940 14.163 -7.693 1.00 49.16 151 GLU A N 1
ATOM 945 C CA . GLU A 1 151 ? 10.774 14.196 -6.512 1.00 50.32 151 GLU A CA 1
ATOM 946 C C . GLU A 1 151 ? 11.403 12.820 -6.208 1.00 49.23 151 GLU A C 1
ATOM 947 O O . GLU A 1 151 ? 10.716 11.813 -6.074 1.00 49.96 151 GLU A O 1
ATOM 953 N N . ILE A 1 152 ? 12.712 12.789 -6.051 1.00 51.51 152 ILE A N 1
ATOM 954 C CA . ILE A 1 152 ? 13.414 11.541 -5.734 1.00 53.92 152 ILE A CA 1
ATOM 955 C C . ILE A 1 152 ? 14.460 11.747 -4.598 1.00 55.40 152 ILE A C 1
ATOM 956 O O . ILE A 1 152 ? 15.260 12.708 -4.644 1.00 55.09 152 ILE A O 1
ATOM 961 N N . THR A 1 153 ? 14.399 10.876 -3.577 1.00 53.38 153 THR A N 1
ATOM 962 C CA . THR A 1 153 ? 15.321 10.886 -2.423 1.00 57.21 153 THR A CA 1
ATOM 963 C C . THR A 1 153 ? 16.068 9.550 -2.322 1.00 53.96 153 THR A C 1
ATOM 964 O O . THR A 1 153 ? 15.476 8.543 -2.610 1.00 59.69 153 THR A O 1
ATOM 968 N N . GLY A 1 154 ? 17.358 9.480 -1.978 1.00 50.27 154 GLY A N 1
ATOM 969 C CA . GLY A 1 154 ? 17.959 8.129 -1.699 1.00 44.81 154 GLY A CA 1
ATOM 970 C C . GLY A 1 154 ? 19.421 8.312 -1.652 1.00 49.55 154 GLY A C 1
ATOM 971 O O . GLY A 1 154 ? 19.873 9.430 -1.714 1.00 52.46 154 GLY A O 1
ATOM 972 N N . ALA A 1 155 ? 20.185 7.233 -1.576 1.00 51.45 155 ALA A N 1
ATOM 973 C CA . ALA A 1 155 ? 21.627 7.308 -1.787 1.00 52.35 155 ALA A CA 1
ATOM 974 C C . ALA A 1 155 ? 2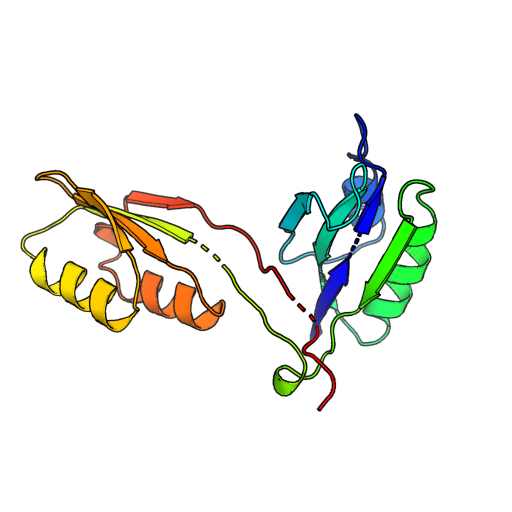1.970 8.000 -3.127 1.00 53.70 155 ALA A C 1
ATOM 975 O O . ALA A 1 155 ? 21.188 7.984 -4.089 1.00 58.16 155 ALA A O 1
ATOM 977 N N . ARG A 1 156 ? 23.139 8.594 -3.214 1.00 51.74 156 ARG A N 1
ATOM 978 C CA . ARG A 1 156 ? 23.510 9.296 -4.439 1.00 54.45 156 ARG A CA 1
ATOM 979 C C . ARG A 1 156 ? 23.498 8.377 -5.678 1.00 57.39 156 ARG A C 1
ATOM 980 O O . ARG A 1 156 ? 23.054 8.778 -6.767 1.00 59.59 156 ARG A O 1
ATOM 988 N N . SER A 1 157 ? 23.938 7.138 -5.523 1.00 56.58 157 SER A N 1
ATOM 989 C CA . SER A 1 157 ? 23.854 6.209 -6.634 1.00 57.90 157 SER A CA 1
ATOM 990 C C . SER A 1 157 ? 22.411 5.758 -6.979 1.00 57.69 157 SER A C 1
ATOM 991 O O . SER A 1 157 ? 22.168 5.269 -8.055 1.00 62.86 157 SER A O 1
ATOM 994 N N . LYS A 1 158 ? 21.437 5.920 -6.100 1.00 58.14 158 LYS A N 1
ATOM 995 C CA . LYS A 1 158 ? 20.062 5.611 -6.511 1.00 54.29 158 LYS A CA 1
ATOM 996 C C . LYS A 1 158 ? 19.529 6.795 -7.348 1.00 52.65 158 LYS A C 1
ATOM 997 O O . LYS A 1 158 ? 18.916 6.614 -8.415 1.00 48.63 158 LYS A O 1
ATOM 1003 N N . VAL A 1 159 ? 19.809 7.999 -6.865 1.00 52.56 159 VAL A N 1
ATOM 1004 C CA . VAL A 1 159 ? 19.419 9.229 -7.509 1.00 52.42 159 VAL A CA 1
ATOM 1005 C C . VAL A 1 159 ? 20.032 9.301 -8.903 1.00 56.19 159 VAL A C 1
ATOM 1006 O O . VAL A 1 159 ? 19.338 9.627 -9.861 1.00 57.83 159 VAL A O 1
ATOM 1010 N N . GLU A 1 160 ? 21.310 8.963 -9.039 1.00 57.17 160 GLU A N 1
ATOM 1011 C CA . GLU A 1 160 ? 21.955 9.066 -10.325 1.00 56.71 160 GLU A CA 1
ATOM 1012 C C . GLU A 1 160 ? 21.514 7.986 -11.291 1.00 54.13 160 GLU A C 1
ATOM 1013 O O . GLU A 1 160 ? 21.246 8.250 -12.473 1.00 54.96 160 GLU A O 1
ATOM 1019 N N . ALA A 1 161 ? 21.411 6.766 -10.787 1.00 51.46 161 ALA A N 1
ATOM 1020 C CA . ALA A 1 161 ? 20.874 5.663 -11.586 1.00 47.78 161 ALA A CA 1
ATOM 1021 C C . ALA A 1 161 ? 19.496 6.065 -12.140 1.00 46.77 161 ALA A C 1
ATOM 1022 O O . ALA A 1 161 ? 19.175 5.823 -13.305 1.00 49.00 161 ALA A O 1
ATOM 1024 N N . PHE A 1 162 ? 18.692 6.709 -11.316 1.00 46.84 162 PHE A N 1
ATOM 1025 C CA . PHE A 1 162 ? 17.364 7.136 -11.754 1.00 46.90 162 PHE A CA 1
ATOM 1026 C C . PHE A 1 162 ? 17.434 8.179 -12.905 1.00 50.48 162 PHE A C 1
ATOM 1027 O O . PHE A 1 162 ? 16.837 7.995 -13.978 1.00 51.26 162 PHE A O 1
ATOM 1035 N N . ILE A 1 163 ? 18.170 9.267 -12.669 1.00 52.62 163 ILE A N 1
ATOM 1036 C CA . ILE A 1 163 ? 18.455 10.292 -13.660 1.00 49.25 163 ILE A CA 1
ATOM 1037 C C . ILE A 1 163 ? 18.998 9.764 -14.963 1.00 49.95 163 ILE A C 1
ATOM 1038 O O . ILE A 1 163 ? 18.590 10.213 -16.031 1.00 55.77 163 ILE A O 1
ATOM 1043 N N . ASN A 1 164 ? 19.909 8.814 -14.897 1.00 48.34 164 ASN A N 1
ATOM 1044 C CA . ASN A 1 164 ? 20.441 8.228 -16.116 1.00 48.93 164 ASN A CA 1
ATOM 1045 C C . ASN A 1 164 ? 19.482 7.362 -16.894 1.00 50.35 164 ASN A C 1
ATOM 1046 O O . ASN A 1 164 ? 19.647 7.175 -18.114 1.00 51.61 164 ASN A O 1
ATOM 1051 N N . LEU A 1 165 ? 18.460 6.849 -16.221 1.00 47.64 165 LEU A N 1
ATOM 1052 C CA . LEU A 1 165 ? 17.492 6.002 -16.898 1.00 47.58 165 LEU A CA 1
ATOM 1053 C C . LEU A 1 165 ? 16.430 6.790 -17.670 1.00 50.78 165 LEU A C 1
ATOM 1054 O O . LEU A 1 165 ? 15.643 6.216 -18.474 1.00 51.73 165 LEU A O 1
ATOM 1059 N N . LEU A 1 166 ? 16.383 8.098 -17.447 1.00 49.52 166 LEU A N 1
ATOM 1060 C CA . L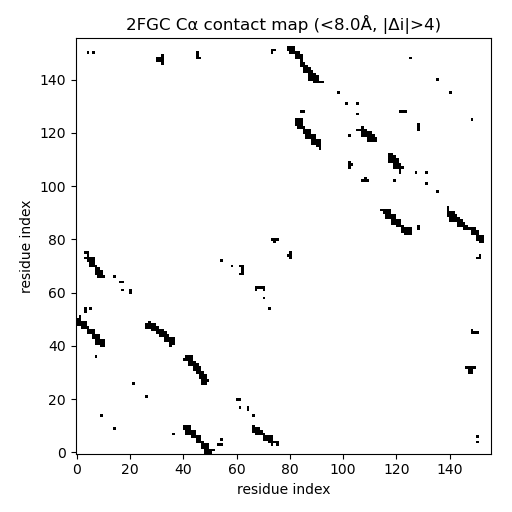EU A 1 166 ? 15.399 8.901 -18.186 1.00 51.04 166 LEU A CA 1
ATOM 1061 C C . LEU A 1 166 ? 15.887 9.232 -19.609 1.00 54.30 166 LEU A C 1
ATOM 1062 O O . LEU A 1 166 ? 17.110 9.345 -19.826 1.00 50.82 166 LEU A O 1
ATOM 1067 N N . PRO A 1 167 ? 14.947 9.378 -20.591 1.00 56.13 167 PRO A N 1
ATOM 1068 C CA . PRO A 1 167 ? 15.472 9.673 -21.934 1.00 57.44 167 PRO A CA 1
ATOM 1069 C C . PRO A 1 167 ? 16.064 11.064 -21.891 1.00 56.83 167 PRO A C 1
ATOM 1070 O O . PRO A 1 167 ? 15.368 12.022 -21.572 1.00 57.21 167 PRO A O 1
ATOM 1074 N N . GLN A 1 168 ? 17.356 11.157 -22.162 1.00 58.04 168 GLN A N 1
ATOM 1075 C CA . GLN A 1 168 ? 18.089 12.360 -21.833 1.00 58.11 168 GLN A CA 1
ATOM 1076 C C . GLN A 1 168 ? 17.586 13.556 -22.607 1.00 56.45 168 GLN A C 1
ATOM 1077 O O . GLN A 1 168 ? 17.593 14.670 -22.087 1.00 56.21 168 GLN A O 1
ATOM 1083 N N . LYS A 1 169 ? 17.080 13.341 -23.812 1.00 53.58 169 LYS A N 1
ATOM 1084 C CA . LYS A 1 169 ? 16.557 14.465 -24.600 1.00 55.50 169 LYS A CA 1
ATOM 1085 C C . LYS A 1 169 ? 15.284 15.120 -23.983 1.00 54.07 169 LYS A C 1
ATOM 1086 O O . LYS A 1 169 ? 14.888 16.233 -24.346 1.00 53.74 169 LYS A O 1
ATOM 1092 N N . GLN A 1 170 ? 14.662 14.419 -23.044 1.00 52.89 170 GLN A N 1
ATOM 1093 C CA . GLN A 1 170 ? 13.434 14.855 -22.424 1.00 51.42 170 GLN A CA 1
ATOM 1094 C C . GLN A 1 170 ? 13.563 15.437 -21.005 1.00 52.87 170 GLN A C 1
ATOM 1095 O O . GLN A 1 170 ? 12.563 15.875 -20.443 1.00 51.41 170 GLN A O 1
ATOM 1101 N N . VAL A 1 171 ? 14.782 15.482 -20.450 1.00 51.69 171 VAL A N 1
ATOM 1102 C CA . VAL A 1 171 ? 15.006 16.047 -19.131 1.00 50.39 171 VAL A CA 1
ATOM 1103 C C . VAL A 1 171 ? 15.180 17.559 -19.239 1.00 52.68 171 VAL A C 1
ATOM 1104 O O . VAL A 1 171 ? 16.152 18.016 -19.808 1.00 55.15 171 VAL A O 1
ATOM 1108 N N . G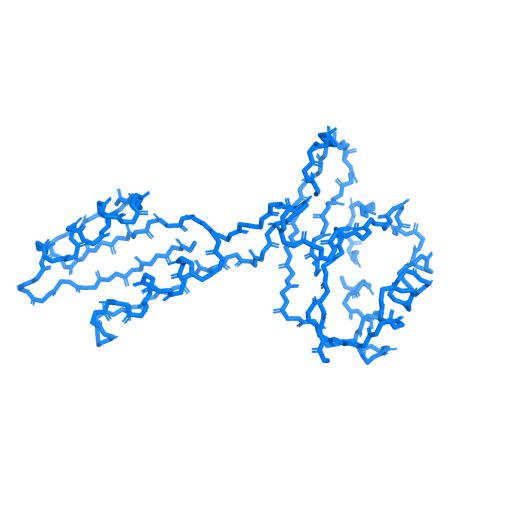LU A 1 172 ? 14.269 18.350 -18.687 1.00 51.53 172 GLU A N 1
ATOM 1109 C CA . GLU A 1 172 ? 14.294 19.783 -18.960 1.00 49.09 172 GLU A CA 1
ATOM 1110 C C . GLU A 1 172 ? 15.122 20.472 -17.890 1.00 48.97 172 GLU A C 1
ATOM 1111 O O . GLU A 1 172 ? 15.824 21.468 -18.160 1.00 53.42 172 GLU A O 1
ATOM 1117 N N . GLU A 1 173 ? 15.030 19.949 -16.677 1.00 43.53 173 GLU A N 1
ATOM 1118 C CA . GLU A 1 173 ? 15.594 20.630 -15.569 1.00 48.97 173 GLU A CA 1
ATOM 1119 C C . GLU A 1 173 ? 15.827 19.681 -14.403 1.00 50.26 173 GLU A C 1
ATOM 1120 O O . GLU A 1 173 ? 15.052 18.757 -14.192 1.00 49.40 173 GLU A O 1
ATOM 1126 N N . ILE A 1 174 ? 16.920 19.903 -13.664 1.00 49.68 174 ILE A N 1
ATOM 1127 C CA . ILE A 1 174 ? 17.278 19.078 -12.516 1.00 48.29 174 ILE A CA 1
ATOM 1128 C C . ILE A 1 174 ? 17.803 20.006 -11.464 1.00 49.07 174 ILE A C 1
ATOM 1129 O O . ILE A 1 174 ? 18.709 20.842 -11.763 1.00 51.17 174 ILE A O 1
ATOM 1134 N N . ALA A 1 175 ? 17.235 19.890 -10.252 1.00 45.08 175 ALA A N 1
ATOM 1135 C CA . ALA A 1 175 ? 17.692 20.678 -9.074 1.00 45.59 175 ALA A CA 1
ATOM 1136 C C . ALA A 1 175 ? 17.884 19.707 -7.942 1.00 47.32 175 ALA A C 1
ATOM 1137 O O . ALA A 1 175 ? 16.965 19.001 -7.556 1.00 50.38 175 ALA A O 1
ATOM 1139 N N . ARG A 1 176 ? 19.072 19.753 -7.362 1.00 50.19 176 ARG A N 1
ATOM 1140 C CA . ARG A 1 176 ? 19.610 18.698 -6.532 1.00 49.53 176 ARG A CA 1
ATOM 1141 C C . ARG A 1 176 ? 20.172 19.318 -5.268 1.00 50.51 176 ARG A C 1
ATOM 1142 O O . ARG A 1 176 ? 20.714 20.413 -5.298 1.00 51.81 176 ARG A O 1
ATOM 1150 N N . THR A 1 177 ? 20.058 18.608 -4.160 1.00 50.09 177 THR A N 1
ATOM 1151 C CA . THR A 1 177 ? 20.699 19.023 -2.915 1.00 53.17 177 THR A CA 1
ATOM 1152 C C . THR A 1 177 ? 22.059 18.319 -2.952 1.00 57.75 177 THR A C 1
ATOM 1153 O O . THR A 1 177 ? 22.281 17.406 -3.762 1.00 62.55 177 THR A O 1
ATOM 1157 N N . GLY A 1 178 ? 22.998 18.677 -2.107 1.00 57.47 178 GLY A N 1
ATOM 1158 C CA . GLY A 1 178 ? 24.102 17.718 -1.980 1.00 55.95 178 GLY A CA 1
ATOM 1159 C C . GLY A 1 178 ? 23.750 16.527 -1.088 1.00 56.30 178 GLY A C 1
ATOM 1160 O O . GLY A 1 178 ? 22.583 16.213 -0.845 1.00 56.64 178 GLY A O 1
ATOM 1161 N N . ILE A 1 179 ? 24.765 15.883 -0.545 1.00 56.97 179 ILE A N 1
ATOM 1162 C CA . ILE A 1 179 ? 24.551 14.805 0.390 1.00 56.03 179 ILE A CA 1
ATOM 1163 C C . ILE A 1 179 ? 24.310 15.357 1.807 1.00 56.51 179 ILE A C 1
ATOM 1164 O O . ILE A 1 179 ? 25.077 16.218 2.285 1.00 56.11 179 ILE A O 1
ATOM 1169 N N . VAL A 1 180 ? 23.245 14.897 2.462 1.00 52.72 180 VAL A N 1
ATOM 1170 C CA . VAL A 1 180 ? 23.150 14.957 3.924 1.00 51.47 180 VAL A CA 1
ATOM 1171 C C . VAL A 1 180 ? 23.588 13.623 4.467 1.00 50.72 180 VAL A C 1
ATOM 1172 O O . VAL A 1 180 ? 23.246 12.571 3.924 1.00 55.00 180 VAL A O 1
ATOM 1176 N N . ALA A 1 181 ? 24.385 13.645 5.522 1.00 50.82 181 ALA A N 1
ATOM 1177 C CA . ALA A 1 181 ? 24.847 12.395 6.109 1.00 51.66 181 ALA A CA 1
ATOM 1178 C C . ALA A 1 181 ? 24.928 12.548 7.609 1.00 50.86 181 ALA A C 1
ATOM 1179 O O . ALA A 1 181 ? 25.022 13.671 8.144 1.00 50.99 181 ALA A O 1
ATOM 1189 N N . ASN A 1 183 ? 26.047 9.773 11.199 1.00 46.77 183 ASN A N 1
ATOM 1190 C CA . ASN A 1 183 ? 26.394 8.491 11.732 1.00 47.12 183 ASN A CA 1
ATOM 1191 C C . ASN A 1 183 ? 25.146 7.750 12.219 1.00 46.94 183 ASN A C 1
ATOM 1192 O O . ASN A 1 183 ? 24.246 8.347 12.834 1.00 49.34 183 ASN A O 1
ATOM 1197 N N . ARG A 1 184 ? 25.110 6.449 11.959 1.00 43.72 184 ARG A N 1
ATOM 1198 C CA . ARG A 1 184 ? 24.116 5.578 12.520 1.00 47.22 184 ARG A CA 1
ATOM 1199 C C . ARG A 1 184 ? 24.199 5.536 14.026 1.00 50.93 184 ARG A C 1
ATOM 1200 O O . ARG A 1 184 ? 25.218 5.903 14.593 1.00 54.96 184 ARG A O 1
ATOM 1208 N N . TRP A 1 185 ? 23.102 5.144 14.673 1.00 53.42 185 TRP A N 1
ATOM 1209 C CA . TRP A 1 185 ? 23.142 4.695 16.047 1.00 53.01 185 TRP A CA 1
ATOM 1210 C C . TRP A 1 185 ? 24.111 3.530 16.193 1.00 57.30 185 TRP A C 1
ATOM 1211 O O . TRP A 1 185 ? 24.131 2.605 15.345 1.00 53.40 185 TRP A O 1
ATOM 1222 N N . ASN A 1 186 ? 24.906 3.575 17.265 1.00 63.10 186 ASN A N 1
ATOM 1223 C CA . ASN A 1 186 ? 25.780 2.473 17.618 1.00 70.73 186 ASN A CA 1
ATOM 1224 C C . ASN A 1 186 ? 25.002 1.208 17.932 1.00 74.97 186 ASN A C 1
ATOM 1225 O O . ASN A 1 186 ? 24.016 1.239 18.722 1.00 74.71 186 ASN A O 1
ATOM 1230 N N . VAL A 1 187 ? 25.442 0.121 17.282 1.00 76.99 187 VAL A N 1
ATOM 1231 C CA . VAL A 1 187 ? 24.815 -1.212 17.377 1.00 79.77 187 VAL A CA 1
ATOM 1232 C C . VAL A 1 187 ? 25.790 -2.198 18.022 1.00 81.46 187 VAL A C 1
ATOM 1233 O O . VAL A 1 187 ? 26.042 -2.154 19.233 1.00 83.18 187 VAL A O 1
#

CATH classification: 3.30.70.260 (+1 more: 3.30.70.1150)

Solvent-accessible surface area: 10241 Å² total

Nearest PDB structures (foldseek):
  2fgc-assembly1_A-2  TM=1.004E+00  e=1.585E-28  Thermotoga maritima MSB8
  2pc6-assembly1_A  TM=8.882E-01  e=1.022E-15  Nitrosomonas europaea ATCC 19718
  2pc6-assembly2_D  TM=8.615E-01  e=4.227E-15  Nitrosomonas europaea ATCC 19718
  6vz8-assembly1_R  TM=8.631E-01  e=4.065E-13  Arabidopsis thaliana
  6u9h-assembly1_F  TM=8.316E-01  e=5.662E-11  Arabidopsis thaliana

Foldseek 3Di:
DDDWKKKKFQDDPPSVVLVVLCVVVPFAKPAKFWDCDPDPRIMMMMIGDDDPCVLVSSVVRQVVPVRCDDMGTEDPPPVFKAKKKKKWWFFDDVCPPVLVVLCVVQVWDFDQDDNGTTIIGHMGHPVSVVVSVVVHPVVGTDDMDMHGMDMGDPDD

Sequence (156 aa):
IREHLVSLVHNKPGVRKVANLFARRGFNISSITVGESETPGLSRLVIVKGDDKTIEQIEKQAYKLVEVVKVTPIDPLPENRVEREALIKVRFDEDKQEIFQLVEIFRGKIIDVSREGAIIEITGARSKVEAFINLLPQKQVEEIARTGIVANRWNV

Secondary structure (DSSP, 8-state):
-EE--B--EE--TT--HHHHHHHTTT-B----EEEE-SSTTEEEEE--EE-TTHHHHHHHHHTTSTTB----BPPSSGGG---B--EEEEE-SS-HHHHHHHHHHTT-EEEEE-SSEEEEE--S-HHHHHHHHHHS-GGGEEEEE----B--PPP-